Protein AF-A0A261XY23-F1 (afdb_monomer)

Solvent-accessible surface area (backbone atoms only — not comparable to full-atom values): 9437 Å² total; per-residue (Å²): 141,85,56,65,77,78,48,44,68,55,45,53,50,49,21,67,75,67,75,45,90,68,86,85,77,82,49,57,54,57,65,88,33,32,60,65,48,30,52,51,40,47,37,50,52,51,51,49,51,50,76,41,12,78,82,71,74,48,66,48,83,71,30,64,34,58,32,52,31,69,43,9,33,42,20,51,40,39,44,52,56,34,60,76,40,99,75,58,36,61,64,37,36,47,26,34,62,49,52,38,65,53,94,88,40,58,60,77,90,49,56,88,72,62,56,60,43,78,72,55,67,30,74,64,33,45,52,50,53,51,54,53,44,62,45,34,48,52,91,92,46,60,74,38,54,82,67,27,42,61,62,48,70,76,69,63,90,75,68,62,69,49,80,89

Structure (mmCIF, N/CA/C/O backbone):
data_AF-A0A261XY23-F1
#
_entry.id   AF-A0A261XY23-F1
#
loop_
_atom_site.group_PDB
_atom_site.id
_atom_site.type_symbol
_atom_site.label_atom_id
_atom_site.label_alt_id
_atom_site.label_comp_id
_atom_site.label_asym_id
_atom_site.label_entity_id
_atom_site.label_seq_id
_atom_site.pdbx_PDB_ins_code
_atom_site.Cartn_x
_atom_site.Cartn_y
_atom_site.Cartn_z
_atom_site.occupancy
_atom_site.B_iso_or_equiv
_atom_site.auth_seq_id
_atom_site.auth_comp_id
_atom_site.auth_asym_id
_atom_site.auth_atom_id
_atom_site.pdbx_PDB_model_num
ATOM 1 N N . MET A 1 1 ? -1.610 -8.155 -16.245 1.00 58.06 1 MET A N 1
ATOM 2 C CA . MET A 1 1 ? -2.808 -8.766 -15.639 1.00 58.06 1 MET A CA 1
ATOM 3 C C . MET A 1 1 ? -2.765 -8.467 -14.158 1.00 58.06 1 MET A C 1
ATOM 5 O O . MET A 1 1 ? -1.746 -8.746 -13.543 1.00 58.06 1 MET A O 1
ATOM 9 N N . GLY A 1 2 ? -3.828 -7.865 -13.646 1.00 75.12 2 GLY A N 1
ATOM 10 C CA . GLY A 1 2 ? -4.107 -7.621 -12.236 1.00 75.12 2 GLY A CA 1
ATOM 11 C C . GLY A 1 2 ? -5.567 -7.186 -12.182 1.00 75.12 2 GLY A C 1
ATOM 12 O O . GLY A 1 2 ? -5.955 -6.338 -12.977 1.00 75.12 2 GLY A O 1
ATOM 13 N N . ASP A 1 3 ? -6.381 -7.851 -11.377 1.00 84.38 3 ASP A N 1
ATOM 14 C CA . ASP A 1 3 ? -7.797 -7.536 -11.171 1.00 84.38 3 ASP A CA 1
ATOM 15 C C . ASP A 1 3 ? -8.233 -8.166 -9.842 1.00 84.38 3 ASP A C 1
ATOM 17 O O . ASP A 1 3 ? -7.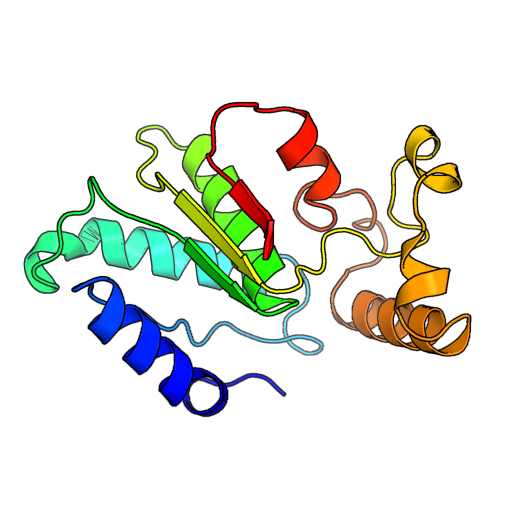527 -9.032 -9.314 1.00 84.38 3 ASP A O 1
ATOM 21 N N . LEU A 1 4 ? -9.380 -7.748 -9.318 1.00 87.56 4 LEU A N 1
ATOM 22 C CA . LEU A 1 4 ? -9.944 -8.206 -8.052 1.00 87.56 4 LEU A CA 1
ATOM 23 C C . LEU A 1 4 ? -10.104 -9.732 -8.004 1.00 87.56 4 LEU A C 1
ATOM 25 O O . LEU A 1 4 ? -9.791 -10.342 -6.984 1.00 87.56 4 LEU A O 1
ATOM 29 N N . ASP A 1 5 ? -10.483 -10.347 -9.124 1.00 86.00 5 ASP A N 1
ATOM 30 C CA . ASP A 1 5 ? -10.699 -11.795 -9.221 1.00 86.00 5 ASP A CA 1
ATOM 31 C C . ASP A 1 5 ? -9.394 -12.603 -9.102 1.00 86.00 5 ASP A C 1
ATOM 33 O O . ASP A 1 5 ? -9.392 -13.759 -8.682 1.00 86.00 5 ASP A O 1
ATOM 37 N N . VAL A 1 6 ? -8.252 -12.014 -9.476 1.00 83.62 6 VAL A N 1
ATOM 38 C CA . VAL A 1 6 ? -6.968 -12.735 -9.540 1.00 83.62 6 VAL A CA 1
ATOM 39 C C . VAL A 1 6 ? -6.434 -13.052 -8.143 1.00 83.62 6 VAL A C 1
ATOM 41 O O . VAL A 1 6 ? -5.838 -14.110 -7.940 1.00 83.62 6 VAL A O 1
ATOM 44 N N . GLU A 1 7 ? -6.654 -12.155 -7.181 1.00 83.62 7 GLU A N 1
ATOM 45 C CA . GLU A 1 7 ? -6.177 -12.307 -5.800 1.00 83.62 7 GLU A CA 1
ATOM 46 C C . GLU A 1 7 ? -7.297 -12.638 -4.801 1.00 83.62 7 GLU A C 1
ATOM 48 O O . GLU A 1 7 ? -7.035 -12.753 -3.603 1.00 83.62 7 GLU A O 1
ATOM 53 N N . GLU A 1 8 ? -8.532 -12.854 -5.266 1.00 90.00 8 GLU A N 1
ATOM 54 C CA . GLU A 1 8 ? -9.694 -13.139 -4.412 1.00 90.00 8 GLU A CA 1
ATOM 55 C C . GLU A 1 8 ? -9.438 -14.330 -3.471 1.00 90.00 8 GLU A C 1
ATOM 57 O O . GLU A 1 8 ? -9.647 -14.245 -2.257 1.00 90.00 8 GLU A O 1
ATOM 62 N N . ALA A 1 9 ? -8.909 -15.432 -4.011 1.00 91.69 9 ALA A N 1
ATOM 63 C CA . ALA A 1 9 ? -8.607 -16.625 -3.225 1.00 91.69 9 ALA A CA 1
ATOM 64 C C . ALA A 1 9 ? -7.588 -16.347 -2.106 1.00 91.69 9 ALA A C 1
ATOM 66 O O . ALA A 1 9 ? -7.731 -16.871 -1.000 1.00 91.69 9 ALA A O 1
ATOM 67 N N . GLU A 1 10 ? -6.580 -15.515 -2.370 1.00 89.50 10 GLU A N 1
ATOM 68 C CA . GLU A 1 10 ? -5.574 -15.153 -1.371 1.00 89.50 10 GLU A CA 1
ATOM 69 C C . GLU A 1 10 ? -6.149 -14.191 -0.326 1.00 89.50 10 GLU A C 1
ATOM 71 O O . GLU A 1 10 ? -5.931 -14.383 0.871 1.00 89.50 10 GLU A O 1
ATOM 76 N N . CYS A 1 11 ? -6.988 -13.236 -0.741 1.00 92.50 11 CYS A N 1
ATOM 77 C CA . CYS A 1 11 ? -7.720 -12.359 0.173 1.00 92.50 11 CYS A CA 1
ATOM 78 C C . CYS A 1 11 ? -8.564 -13.168 1.169 1.00 92.50 11 CYS A C 1
ATOM 80 O O . CYS A 1 11 ? -8.522 -12.906 2.372 1.00 92.50 11 CYS A O 1
ATOM 82 N N . HIS A 1 12 ? -9.273 -14.199 0.699 1.00 94.50 12 HIS A N 1
ATOM 83 C CA . HIS A 1 12 ? -10.029 -15.099 1.573 1.00 94.50 12 HIS A CA 1
ATOM 84 C C . HIS A 1 12 ? -9.137 -15.896 2.527 1.00 94.50 12 HIS A C 1
ATOM 86 O O . HIS A 1 12 ? -9.490 -16.058 3.699 1.00 94.50 12 HIS A O 1
ATOM 92 N N . ARG A 1 13 ? -7.980 -16.385 2.059 1.00 93.56 13 ARG A N 1
ATOM 93 C CA . ARG A 1 13 ? -7.022 -17.094 2.922 1.00 93.56 13 ARG A CA 1
ATOM 94 C C . ARG A 1 13 ? -6.507 -16.192 4.033 1.00 93.56 13 ARG A C 1
ATOM 96 O O . ARG A 1 13 ? -6.538 -16.606 5.190 1.00 93.56 13 ARG A O 1
ATOM 103 N N . ILE A 1 14 ? -6.089 -14.973 3.701 1.00 89.94 14 ILE A N 1
ATOM 104 C CA . ILE A 1 14 ? -5.601 -13.986 4.669 1.00 89.94 14 ILE A CA 1
ATOM 105 C C . ILE A 1 14 ? -6.710 -13.628 5.662 1.00 89.94 14 ILE A C 1
ATOM 107 O O . ILE A 1 14 ? -6.494 -13.717 6.870 1.00 89.94 14 ILE A O 1
ATOM 111 N N . ALA A 1 15 ? -7.914 -13.308 5.178 1.00 94.06 15 ALA A N 1
ATOM 112 C CA . ALA A 1 15 ? -9.058 -12.982 6.029 1.00 94.06 15 ALA A CA 1
ATOM 113 C C . ALA A 1 15 ? -9.360 -14.108 7.032 1.00 94.06 15 ALA A C 1
ATOM 115 O O . ALA A 1 15 ? -9.520 -13.861 8.230 1.00 94.06 15 ALA A O 1
ATOM 116 N N . SER A 1 16 ? -9.373 -15.358 6.555 1.00 95.44 16 SER A N 1
ATOM 117 C CA . SER A 1 16 ? -9.632 -16.530 7.391 1.00 95.44 16 SER A CA 1
ATOM 118 C C . SER A 1 16 ? -8.505 -16.816 8.383 1.00 95.44 16 SER A C 1
ATOM 120 O O . SER A 1 16 ? -8.795 -17.190 9.516 1.00 95.44 16 SER A O 1
ATOM 122 N N . ALA A 1 17 ? -7.241 -16.696 7.973 1.00 92.19 17 ALA A N 1
ATOM 123 C CA . ALA A 1 17 ? -6.090 -17.033 8.810 1.00 92.19 17 ALA A CA 1
ATOM 124 C C . ALA A 1 17 ? -5.808 -15.965 9.876 1.00 92.19 17 ALA A C 1
ATOM 126 O O . ALA A 1 17 ? -5.393 -16.291 10.986 1.00 92.19 17 ALA A O 1
ATOM 127 N N . CYS A 1 18 ? -6.040 -14.693 9.546 1.00 88.50 18 CYS A N 1
ATOM 128 C CA . CYS A 1 18 ? -5.792 -13.563 10.437 1.00 88.50 18 CYS A CA 1
ATOM 129 C C . CYS A 1 18 ? -7.031 -13.134 11.234 1.00 88.50 18 CYS A C 1
ATOM 131 O O . CYS A 1 18 ? -6.911 -12.255 12.084 1.00 88.50 18 CYS A O 1
ATOM 133 N N . HIS A 1 19 ? -8.204 -13.722 10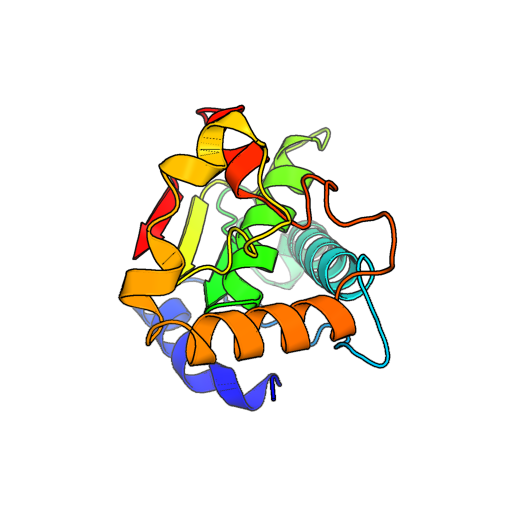.965 1.00 92.12 19 HIS A N 1
ATOM 134 C CA . HIS A 1 19 ? -9.492 -13.272 11.504 1.00 92.12 19 HIS A CA 1
ATOM 135 C C . HIS A 1 19 ? -9.712 -11.766 11.285 1.00 92.12 19 HIS A C 1
ATOM 137 O O . HIS A 1 19 ? -10.074 -11.028 12.202 1.00 92.12 19 HIS A O 1
ATOM 143 N N . ALA A 1 20 ? -9.456 -11.317 10.056 1.00 93.06 20 ALA A N 1
ATOM 144 C CA . ALA A 1 20 ? -9.452 -9.911 9.673 1.00 93.06 20 ALA A CA 1
ATOM 145 C C . ALA A 1 20 ? -10.367 -9.651 8.472 1.00 93.06 20 ALA A C 1
ATOM 147 O O . ALA A 1 20 ? -10.648 -10.546 7.675 1.00 93.06 20 ALA A O 1
ATOM 148 N N . VAL A 1 21 ? -10.796 -8.399 8.324 1.00 95.50 21 VAL A N 1
ATOM 149 C CA . VAL A 1 21 ? -11.414 -7.914 7.086 1.00 95.50 21 VAL A CA 1
ATOM 150 C C . VAL A 1 21 ? -10.303 -7.572 6.097 1.00 95.50 21 VAL A C 1
ATOM 152 O O . VAL A 1 21 ? -9.349 -6.883 6.454 1.00 95.50 21 VAL A O 1
ATOM 155 N N . VAL A 1 22 ? -10.437 -8.039 4.855 1.00 95.06 22 VAL A N 1
ATOM 156 C CA . VAL A 1 22 ? -9.515 -7.721 3.758 1.00 95.06 22 VAL A CA 1
ATOM 157 C C . VAL A 1 22 ? -10.246 -6.859 2.736 1.00 95.06 22 VAL A C 1
ATOM 159 O O . VAL A 1 22 ? -11.239 -7.290 2.155 1.00 95.06 22 VAL A O 1
ATOM 162 N N . ALA A 1 23 ? -9.746 -5.643 2.518 1.00 94.69 23 ALA A N 1
ATOM 163 C CA . ALA A 1 23 ? -10.208 -4.755 1.457 1.00 94.69 23 ALA A CA 1
ATOM 164 C C . ALA A 1 23 ? -9.273 -4.888 0.244 1.00 94.69 23 ALA A C 1
ATOM 166 O O . ALA A 1 23 ? -8.164 -4.355 0.255 1.00 94.69 23 ALA A O 1
ATOM 167 N N . SER A 1 24 ? -9.713 -5.617 -0.786 1.00 94.88 24 SER A N 1
ATOM 168 C CA . SER A 1 24 ? -8.992 -5.704 -2.063 1.00 94.88 24 SER A CA 1
ATOM 169 C C . SER A 1 24 ? -9.282 -4.462 -2.908 1.00 94.88 24 SER A C 1
ATOM 171 O O . SER A 1 24 ? -10.442 -4.093 -3.099 1.00 94.88 24 SER A O 1
ATOM 173 N N . LEU A 1 25 ? -8.235 -3.779 -3.373 1.00 94.31 25 LEU A N 1
ATOM 174 C CA . LEU A 1 25 ? -8.351 -2.476 -4.029 1.00 94.31 25 LEU A CA 1
ATOM 175 C C . LEU A 1 25 ? -8.222 -2.618 -5.548 1.00 94.31 25 LEU A C 1
ATOM 177 O O . LEU A 1 25 ? -7.165 -2.979 -6.059 1.00 94.31 25 LEU A O 1
ATOM 181 N N . GLY A 1 26 ? -9.284 -2.268 -6.277 1.00 93.50 26 GLY A N 1
ATOM 182 C CA . GLY A 1 26 ? -9.305 -2.229 -7.744 1.00 93.50 26 GLY A CA 1
ATOM 183 C C . GLY A 1 26 ? -8.646 -0.962 -8.292 1.00 93.50 26 GLY A C 1
ATOM 184 O O . GLY A 1 26 ? -9.321 -0.110 -8.868 1.00 93.50 26 GLY A O 1
ATOM 185 N N . TYR A 1 27 ? -7.345 -0.793 -8.053 1.00 93.75 27 TYR A N 1
ATOM 186 C CA . TYR A 1 27 ? -6.609 0.405 -8.461 1.00 93.75 27 TYR A CA 1
ATOM 187 C C . TYR A 1 27 ? -6.355 0.450 -9.974 1.00 93.75 27 TYR A C 1
ATOM 189 O O . TYR A 1 27 ? -6.233 -0.574 -10.649 1.00 93.75 27 TYR A O 1
ATOM 197 N N . ARG A 1 28 ? -6.239 1.662 -10.527 1.00 95.50 28 ARG A N 1
ATOM 198 C CA . ARG A 1 28 ? -5.974 1.851 -11.958 1.00 95.50 28 ARG A CA 1
ATOM 199 C C . ARG A 1 28 ? -4.584 1.348 -12.342 1.00 95.50 28 ARG A C 1
ATOM 201 O O . ARG A 1 28 ? -3.626 1.537 -11.599 1.00 95.50 28 ARG A O 1
ATOM 208 N N . LEU A 1 29 ? -4.462 0.756 -13.530 1.00 92.06 29 LEU A N 1
ATOM 209 C CA . LEU A 1 29 ? -3.237 0.095 -13.988 1.00 92.06 29 LEU A CA 1
ATOM 210 C C . LEU A 1 29 ? -2.494 0.884 -15.070 1.00 92.06 29 LEU A C 1
ATOM 212 O O . LEU A 1 29 ? -3.077 1.646 -15.842 1.00 92.06 29 LEU A O 1
ATOM 216 N N . ALA A 1 30 ? -1.185 0.661 -15.137 1.00 88.44 30 ALA A N 1
ATOM 217 C CA . ALA A 1 30 ? -0.365 1.062 -16.271 1.00 88.44 30 ALA A CA 1
ATOM 218 C C . ALA A 1 30 ? -0.555 0.073 -17.445 1.00 88.44 30 ALA A C 1
ATOM 220 O O . ALA A 1 30 ? -0.816 -1.109 -17.199 1.00 88.44 30 ALA A O 1
ATOM 221 N N . PRO A 1 31 ? -0.325 0.500 -18.703 1.00 90.31 31 PRO A N 1
ATOM 222 C CA . PRO A 1 31 ? 0.261 1.779 -19.130 1.00 90.31 31 PRO A CA 1
ATOM 223 C C . PRO A 1 31 ? -0.693 2.984 -19.167 1.00 90.31 31 PRO A C 1
ATOM 225 O O . PRO A 1 31 ? -0.207 4.112 -19.273 1.00 90.31 31 PRO A O 1
ATOM 228 N N . GLU A 1 32 ? -2.006 2.776 -19.078 1.00 93.81 32 GLU A N 1
ATOM 229 C CA . GLU A 1 32 ? -3.033 3.823 -19.175 1.00 93.81 32 GLU A CA 1
ATOM 230 C C . GLU A 1 32 ? -2.918 4.832 -18.026 1.00 93.81 32 GLU A C 1
ATOM 232 O O . GLU A 1 32 ? -3.028 6.043 -18.228 1.00 93.81 32 GLU A O 1
ATOM 237 N N . HIS A 1 33 ? -2.620 4.333 -16.825 1.00 93.31 33 HIS A N 1
ATOM 238 C CA . HIS A 1 33 ? -2.447 5.122 -15.614 1.00 93.31 33 HIS A CA 1
ATOM 239 C C . HIS A 1 33 ? -1.074 4.852 -14.992 1.00 93.31 33 HIS A C 1
ATOM 241 O O . HIS A 1 33 ? -0.896 3.980 -14.145 1.00 93.31 33 HIS A O 1
ATOM 247 N N . LYS A 1 34 ? -0.069 5.609 -15.440 1.00 91.12 34 LYS A N 1
ATOM 248 C CA . LYS A 1 34 ? 1.307 5.513 -14.928 1.00 91.12 34 LYS A CA 1
ATOM 249 C C . LYS A 1 34 ? 1.428 6.050 -13.499 1.00 91.12 34 LYS A C 1
ATOM 251 O O . LYS A 1 34 ? 0.551 6.758 -13.003 1.00 91.12 34 LYS A O 1
ATOM 256 N N . PHE A 1 35 ? 2.553 5.752 -12.851 1.00 86.69 35 PHE A N 1
ATOM 257 C CA . PHE A 1 35 ? 2.925 6.343 -11.566 1.00 86.69 35 PHE A CA 1
ATOM 258 C C . PHE A 1 35 ? 2.747 7.879 -11.586 1.00 86.69 35 PHE A C 1
ATOM 260 O O . PHE A 1 35 ? 3.133 8.511 -12.575 1.00 86.69 35 PHE A O 1
ATOM 267 N N . PRO A 1 36 ? 2.198 8.498 -10.520 1.00 92.19 36 PRO A N 1
ATOM 268 C CA . PRO A 1 36 ? 1.844 7.905 -9.223 1.00 92.19 36 PRO A CA 1
ATOM 269 C C . PRO A 1 36 ? 0.399 7.388 -9.109 1.00 92.19 36 PRO A C 1
ATOM 271 O O . PRO A 1 36 ? -0.010 7.016 -8.015 1.00 92.19 36 PRO A O 1
ATOM 274 N N . ILE A 1 37 ? -0.385 7.348 -10.195 1.00 94.81 37 ILE A N 1
ATOM 275 C CA . ILE A 1 37 ? -1.837 7.091 -10.122 1.00 94.81 37 ILE A CA 1
ATOM 276 C C . ILE A 1 37 ? -2.192 5.778 -9.393 1.00 94.81 37 ILE A C 1
ATOM 278 O O . ILE A 1 37 ? -2.981 5.857 -8.454 1.00 94.81 37 ILE A O 1
ATOM 282 N N . PRO A 1 38 ? -1.600 4.611 -9.724 1.00 93.06 38 PRO A N 1
ATOM 283 C CA . PRO A 1 38 ? -1.948 3.352 -9.056 1.00 93.06 38 PRO A CA 1
ATOM 284 C C . PRO A 1 38 ? -1.693 3.391 -7.541 1.00 93.06 38 PRO A C 1
ATOM 286 O O . PRO A 1 38 ? -2.492 2.907 -6.750 1.00 93.06 38 PRO A O 1
ATOM 289 N N . ILE A 1 39 ? -0.587 4.018 -7.128 1.00 93.31 39 ILE A N 1
ATOM 290 C CA . ILE A 1 39 ? -0.206 4.154 -5.717 1.00 93.31 39 ILE A CA 1
ATOM 291 C C . ILE A 1 39 ? -1.169 5.081 -4.981 1.00 93.31 39 ILE A C 1
ATOM 293 O O . ILE A 1 39 ? -1.594 4.769 -3.871 1.00 93.31 39 ILE A O 1
ATOM 297 N N . ASN A 1 40 ? -1.531 6.202 -5.605 1.00 95.62 40 ASN A N 1
ATOM 298 C CA . ASN A 1 40 ? -2.484 7.142 -5.029 1.00 95.62 40 ASN A CA 1
ATOM 299 C C . ASN A 1 40 ? -3.868 6.506 -4.864 1.00 95.62 40 ASN A C 1
ATOM 301 O O . ASN A 1 40 ? -4.523 6.768 -3.862 1.00 95.62 40 ASN A O 1
ATOM 305 N N . ASP A 1 41 ? -4.294 5.652 -5.798 1.00 97.44 41 ASP A N 1
ATOM 306 C CA . ASP A 1 41 ? -5.541 4.892 -5.671 1.00 97.44 41 ASP A CA 1
ATOM 307 C C . ASP A 1 41 ? -5.485 3.923 -4.483 1.00 97.44 41 ASP A C 1
ATOM 309 O O . ASP A 1 41 ? -6.420 3.880 -3.685 1.00 97.44 41 ASP A O 1
ATOM 313 N N . CYS A 1 42 ? -4.373 3.198 -4.309 1.00 96.69 42 CYS A N 1
ATOM 314 C CA . CYS A 1 42 ? -4.184 2.327 -3.148 1.00 96.69 42 CYS A CA 1
ATOM 315 C C . CYS A 1 42 ? -4.199 3.110 -1.829 1.00 96.69 42 CYS A C 1
ATOM 317 O O . CYS A 1 42 ? -4.842 2.690 -0.868 1.00 96.69 42 CYS A O 1
ATOM 319 N N . TYR A 1 43 ? -3.517 4.258 -1.776 1.00 96.69 43 TYR A N 1
ATOM 320 C CA . TYR A 1 43 ? -3.493 5.102 -0.582 1.00 96.69 43 TYR A CA 1
ATOM 321 C C . TYR A 1 43 ? -4.875 5.695 -0.280 1.00 96.69 43 TYR A C 1
ATOM 323 O O . TYR A 1 43 ? -5.307 5.685 0.870 1.00 96.69 43 TYR A O 1
ATOM 331 N N . ALA A 1 44 ? -5.608 6.139 -1.304 1.00 97.31 44 ALA A N 1
ATOM 332 C CA . ALA A 1 44 ? -6.977 6.622 -1.154 1.00 97.31 44 ALA A CA 1
ATOM 333 C C . ALA A 1 44 ? -7.919 5.519 -0.648 1.00 97.31 44 ALA A C 1
ATOM 335 O O . ALA A 1 44 ? -8.716 5.770 0.251 1.00 97.31 44 ALA A O 1
ATOM 336 N N . GLY A 1 45 ? -7.800 4.292 -1.166 1.00 97.19 45 GLY A N 1
ATOM 337 C CA . GLY A 1 45 ? -8.571 3.144 -0.683 1.00 97.19 45 GLY A CA 1
ATOM 338 C C . GLY A 1 45 ? -8.249 2.780 0.769 1.00 97.19 45 GLY A C 1
ATOM 339 O O . GLY A 1 45 ? -9.157 2.504 1.552 1.00 97.19 45 GLY A O 1
ATOM 340 N N . PHE A 1 46 ? -6.971 2.847 1.154 1.00 97.06 46 PHE A N 1
ATOM 341 C CA . PHE A 1 46 ? -6.548 2.670 2.542 1.00 97.06 46 PHE A CA 1
ATOM 342 C C . PHE A 1 46 ? -7.166 3.734 3.460 1.00 97.06 46 PHE A C 1
ATOM 344 O O . PHE A 1 46 ? -7.808 3.381 4.445 1.00 97.06 46 PHE A O 1
ATOM 351 N N . GLN A 1 47 ? -7.035 5.021 3.120 1.00 97.00 47 GLN A N 1
ATOM 352 C CA . GLN A 1 47 ? -7.610 6.119 3.907 1.00 97.00 47 GLN A CA 1
ATOM 353 C C . GLN A 1 47 ? -9.133 5.998 4.014 1.00 97.00 47 GLN A C 1
ATOM 355 O O . GLN A 1 47 ? -9.678 6.095 5.110 1.00 97.00 47 GLN A O 1
ATOM 360 N N . TRP A 1 48 ? -9.812 5.668 2.911 1.00 97.25 48 TRP A N 1
ATOM 361 C CA . TRP A 1 48 ? -11.254 5.440 2.914 1.00 97.25 48 TRP A CA 1
ATOM 362 C C . TRP A 1 48 ? -11.656 4.340 3.907 1.00 97.25 48 TRP A C 1
ATOM 364 O O . TRP A 1 48 ? -12.572 4.541 4.703 1.00 97.25 48 TRP A O 1
ATOM 374 N N . ALA A 1 49 ? -10.945 3.207 3.930 1.00 96.81 49 ALA A N 1
ATOM 375 C CA . ALA A 1 49 ? -11.232 2.122 4.869 1.00 96.81 49 ALA A CA 1
ATOM 376 C C . ALA A 1 49 ? -11.026 2.543 6.337 1.00 96.81 49 ALA A C 1
ATOM 378 O O . ALA A 1 49 ? -11.806 2.153 7.205 1.00 96.81 49 ALA A O 1
ATOM 379 N N . ILE A 1 50 ? -10.007 3.363 6.619 1.00 96.25 50 ILE A N 1
ATOM 380 C CA . ILE A 1 50 ? -9.766 3.927 7.955 1.00 96.25 50 ILE A CA 1
ATOM 381 C C . ILE A 1 50 ? -10.899 4.873 8.371 1.00 96.25 50 ILE A C 1
ATOM 383 O O . ILE A 1 50 ? -11.403 4.764 9.490 1.00 96.25 50 ILE A O 1
ATOM 387 N N . GLU A 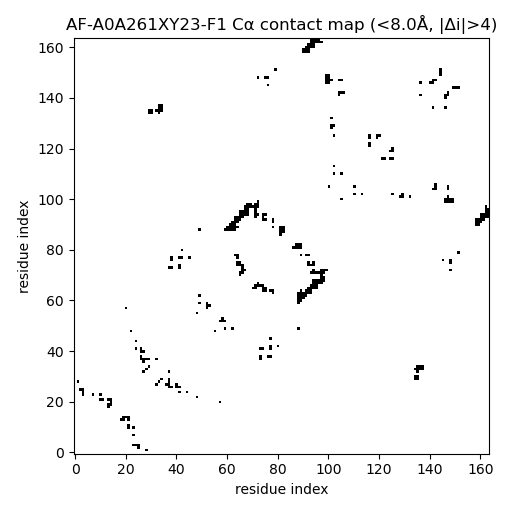1 51 ? -11.309 5.780 7.485 1.00 96.38 51 GLU A N 1
ATOM 388 C CA . GLU A 1 51 ? -12.374 6.762 7.733 1.00 96.38 51 GLU A CA 1
ATOM 389 C C . GLU A 1 51 ? -13.740 6.094 7.952 1.00 96.38 51 GLU A C 1
ATOM 391 O O . GLU A 1 51 ? -14.529 6.552 8.778 1.00 96.38 51 GLU A O 1
ATOM 396 N N . HIS A 1 52 ? -13.993 4.969 7.277 1.00 97.00 52 HIS A N 1
ATOM 397 C CA . HIS A 1 52 ? -15.254 4.222 7.339 1.00 97.00 52 HIS A CA 1
ATOM 398 C C . HIS A 1 52 ? -15.161 2.992 8.257 1.00 97.00 52 HIS A C 1
ATOM 400 O O . HIS A 1 52 ? -15.970 2.068 8.166 1.00 97.00 52 HIS A O 1
ATOM 406 N N . ALA A 1 53 ? -14.196 2.967 9.184 1.00 96.56 53 ALA A N 1
ATOM 407 C CA . ALA A 1 53 ? -13.933 1.805 10.030 1.00 96.56 53 ALA A CA 1
ATOM 408 C C . ALA A 1 53 ? -15.163 1.335 10.830 1.00 96.56 53 ALA A C 1
ATOM 410 O O . ALA A 1 53 ? -15.394 0.134 10.971 1.00 96.56 53 ALA A O 1
ATOM 411 N N . SER A 1 54 ? -15.990 2.275 11.302 1.00 96.50 54 SER A N 1
ATOM 412 C CA . SER A 1 54 ? -17.237 1.949 12.004 1.00 96.50 54 SER A CA 1
ATOM 413 C C . SER A 1 54 ? -18.268 1.276 11.097 1.00 96.50 54 SER A C 1
ATOM 415 O O . SER A 1 54 ? -18.993 0.404 11.564 1.00 96.50 54 SER A O 1
ATOM 417 N N . GLU A 1 55 ? -18.357 1.669 9.826 1.00 96.81 55 GLU A N 1
ATOM 418 C CA . GLU A 1 55 ? -19.298 1.081 8.861 1.00 96.81 55 GLU A CA 1
ATOM 419 C C . GLU A 1 55 ? -18.861 -0.329 8.459 1.00 96.81 55 GLU A C 1
ATOM 421 O O . GLU A 1 55 ? -19.679 -1.235 8.311 1.00 96.81 55 GLU A O 1
ATOM 426 N N . LEU A 1 56 ? -17.546 -0.524 8.350 1.00 94.94 56 LEU A N 1
ATOM 427 C CA . LEU A 1 56 ? -16.922 -1.803 8.027 1.00 94.94 56 LEU A CA 1
ATOM 428 C C . LEU A 1 56 ? -16.805 -2.743 9.240 1.00 94.94 56 LEU A C 1
ATOM 430 O O . LEU A 1 56 ? -16.418 -3.897 9.073 1.00 94.94 56 LEU A O 1
ATOM 434 N N . ASN A 1 57 ? -17.146 -2.279 10.448 1.00 95.31 57 ASN A N 1
ATOM 435 C CA . ASN A 1 57 ? -16.942 -2.993 11.714 1.00 95.31 57 ASN A CA 1
ATOM 436 C C . ASN A 1 57 ? -15.481 -3.443 11.930 1.00 95.31 57 ASN A C 1
ATOM 438 O O . ASN A 1 57 ? -15.225 -4.558 12.391 1.00 95.31 57 ASN A O 1
ATOM 442 N N . ILE A 1 58 ? -14.518 -2.577 11.600 1.00 95.00 58 ILE A N 1
ATOM 443 C CA . ILE A 1 58 ? -13.079 -2.831 11.762 1.00 95.00 58 ILE A CA 1
ATOM 444 C C . ILE A 1 58 ? -12.451 -1.910 12.811 1.00 95.00 58 ILE A C 1
ATOM 446 O O . ILE A 1 58 ? -12.910 -0.800 13.065 1.00 95.00 58 ILE A O 1
ATOM 450 N N . ASP A 1 59 ? -11.352 -2.370 13.405 1.00 94.38 59 ASP A N 1
ATOM 451 C CA . ASP A 1 59 ? -10.524 -1.582 14.317 1.00 94.38 59 ASP A CA 1
ATOM 452 C C . ASP A 1 59 ? -9.378 -0.925 13.533 1.00 94.38 59 ASP A C 1
ATOM 454 O O . ASP A 1 59 ? -8.360 -1.560 13.244 1.00 94.38 59 ASP A O 1
ATOM 458 N N . SER A 1 60 ? -9.530 0.359 13.196 1.00 94.12 60 SER A N 1
ATOM 459 C CA . SER A 1 60 ? -8.531 1.118 12.429 1.00 94.12 60 SER A CA 1
ATOM 460 C C . SER A 1 60 ? -7.196 1.310 13.156 1.00 94.12 60 SER A C 1
ATOM 462 O O . SER A 1 60 ? -6.206 1.683 12.529 1.00 94.12 60 SER A O 1
ATOM 464 N N . SER A 1 61 ? -7.114 1.026 14.463 1.00 92.31 61 SER A N 1
ATOM 465 C CA . SER A 1 61 ? -5.838 1.037 15.191 1.00 92.31 61 SER A CA 1
ATOM 466 C C . SER A 1 61 ? -4.955 -0.184 14.896 1.00 92.31 61 SER A C 1
ATOM 468 O O . SER A 1 61 ? -3.768 -0.171 15.229 1.00 92.31 61 SER A O 1
ATOM 470 N N . LYS A 1 62 ? -5.516 -1.212 14.244 1.00 91.62 62 LYS A N 1
ATOM 471 C CA . LYS A 1 62 ? -4.858 -2.478 13.880 1.00 91.62 62 LYS A CA 1
ATOM 472 C C . LYS A 1 62 ? -4.687 -2.655 12.368 1.00 91.62 62 LYS A C 1
ATOM 474 O O . LYS A 1 62 ? -4.605 -3.783 11.886 1.00 91.62 62 LYS A O 1
ATOM 479 N N . ALA A 1 63 ? -4.662 -1.562 11.611 1.00 94.44 63 ALA A N 1
ATOM 480 C CA . ALA A 1 63 ? -4.552 -1.630 10.161 1.00 94.44 63 ALA A CA 1
ATOM 481 C C . ALA A 1 63 ? -3.189 -2.185 9.706 1.00 94.44 63 ALA A C 1
ATOM 483 O O . ALA A 1 63 ? -2.153 -1.957 10.338 1.00 94.44 63 ALA A O 1
ATOM 484 N N . ALA A 1 64 ? -3.197 -2.898 8.583 1.00 92.69 64 ALA A N 1
ATOM 485 C CA . ALA A 1 64 ? -2.014 -3.444 7.929 1.00 92.69 64 ALA A CA 1
ATOM 486 C C . ALA A 1 64 ? -2.181 -3.370 6.408 1.00 92.69 64 ALA A C 1
ATOM 488 O O . ALA A 1 64 ? -3.307 -3.386 5.907 1.00 92.69 64 ALA A O 1
ATOM 489 N N . THR A 1 65 ? -1.071 -3.316 5.674 1.00 94.31 65 THR A N 1
ATOM 490 C CA . THR A 1 65 ? -1.070 -3.396 4.207 1.00 94.31 65 THR A CA 1
ATOM 491 C C . THR A 1 65 ? -0.410 -4.690 3.743 1.00 94.31 65 THR A C 1
ATOM 493 O O . THR A 1 65 ? 0.513 -5.214 4.372 1.00 94.31 65 THR A O 1
ATOM 496 N N . THR A 1 66 ? -0.887 -5.244 2.631 1.00 92.56 66 THR A N 1
ATOM 497 C CA . THR A 1 66 ? -0.301 -6.450 2.044 1.00 92.56 66 THR A CA 1
ATOM 498 C C . THR A 1 66 ? -0.492 -6.493 0.536 1.00 92.56 66 THR A C 1
ATOM 500 O O . THR A 1 66 ? -1.324 -5.768 -0.005 1.00 92.56 66 THR A O 1
ATOM 503 N N . GLY A 1 67 ? 0.311 -7.310 -0.139 1.00 90.44 67 GLY A N 1
ATOM 504 C CA . GLY A 1 67 ? 0.185 -7.584 -1.562 1.00 90.44 67 GLY A CA 1
ATOM 505 C C . GLY A 1 67 ? 1.325 -8.451 -2.080 1.00 90.44 67 GLY A C 1
ATOM 506 O O . GLY A 1 67 ? 2.280 -8.763 -1.356 1.00 90.44 67 GLY A O 1
ATOM 507 N N . MET A 1 68 ? 1.239 -8.804 -3.362 1.00 87.06 68 MET A N 1
ATOM 508 C CA . MET A 1 68 ? 2.239 -9.601 -4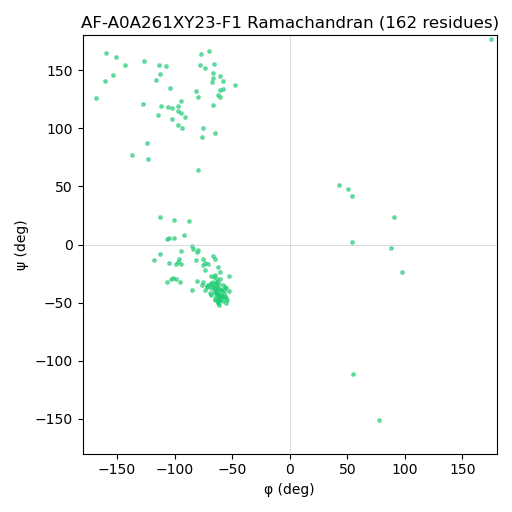.067 1.00 87.06 68 MET A CA 1
ATOM 509 C C . MET A 1 68 ? 2.889 -8.805 -5.204 1.00 87.06 68 MET A C 1
ATOM 511 O O . MET A 1 68 ? 2.230 -8.039 -5.904 1.00 87.06 68 MET A O 1
ATOM 515 N N . SER A 1 69 ? 4.199 -8.968 -5.412 1.00 86.75 69 SER A N 1
ATOM 516 C CA . SER A 1 69 ? 4.930 -8.365 -6.539 1.00 86.75 69 SER A CA 1
ATOM 517 C C . SER A 1 69 ? 4.762 -6.832 -6.632 1.00 86.75 69 SER A C 1
ATOM 519 O O . SER A 1 69 ? 5.255 -6.107 -5.764 1.00 86.75 69 SER A O 1
ATOM 521 N N . ALA A 1 70 ? 4.074 -6.310 -7.656 1.00 85.38 70 ALA A N 1
ATOM 522 C CA . ALA A 1 70 ? 3.756 -4.884 -7.779 1.00 85.38 70 ALA A CA 1
ATOM 523 C C . ALA A 1 70 ? 2.750 -4.403 -6.713 1.00 85.38 70 ALA A C 1
ATOM 525 O O . ALA A 1 70 ? 2.869 -3.278 -6.229 1.00 85.38 70 ALA A O 1
ATOM 526 N N . GLY A 1 71 ? 1.814 -5.259 -6.291 1.00 89.56 71 GLY A N 1
ATOM 527 C CA . GLY A 1 71 ? 0.920 -4.988 -5.162 1.00 89.56 71 GLY A CA 1
ATOM 528 C C . GLY A 1 71 ? 1.679 -4.920 -3.835 1.00 89.56 71 GLY A C 1
ATOM 529 O O . GLY A 1 71 ? 1.362 -4.099 -2.981 1.00 89.56 71 GLY A O 1
ATOM 530 N N . ALA A 1 72 ? 2.758 -5.694 -3.687 1.00 88.50 72 ALA A N 1
ATOM 531 C CA . ALA A 1 72 ? 3.634 -5.605 -2.520 1.00 88.50 72 ALA A CA 1
ATOM 532 C C . ALA A 1 72 ? 4.421 -4.281 -2.486 1.00 88.50 72 ALA A C 1
ATOM 534 O O . ALA A 1 72 ? 4.580 -3.690 -1.419 1.00 88.50 72 ALA A O 1
ATOM 535 N N . LEU A 1 73 ? 4.870 -3.775 -3.648 1.00 88.44 73 LEU A N 1
ATOM 536 C CA . LEU A 1 73 ? 5.414 -2.413 -3.752 1.00 88.44 73 LEU A CA 1
ATOM 537 C C . LEU A 1 73 ? 4.370 -1.394 -3.291 1.00 88.44 73 LEU A C 1
ATOM 539 O O . LEU A 1 73 ? 4.689 -0.541 -2.466 1.00 88.44 73 LEU A O 1
ATOM 543 N N . ALA A 1 74 ? 3.130 -1.499 -3.780 1.00 91.50 74 ALA A N 1
ATOM 544 C CA . ALA A 1 74 ? 2.058 -0.591 -3.383 1.00 91.50 74 ALA A CA 1
ATOM 545 C C . ALA A 1 74 ? 1.787 -0.651 -1.872 1.00 91.50 74 ALA A C 1
ATOM 547 O O . ALA A 1 74 ? 1.713 0.393 -1.233 1.00 91.50 74 ALA A O 1
ATOM 548 N N . ALA A 1 75 ? 1.734 -1.848 -1.283 1.00 92.06 75 ALA A N 1
ATOM 549 C CA . ALA A 1 75 ? 1.541 -2.041 0.151 1.00 92.06 75 ALA A CA 1
ATOM 550 C C . ALA A 1 75 ? 2.638 -1.371 0.994 1.00 92.06 75 ALA A C 1
ATOM 552 O O . ALA A 1 75 ? 2.324 -0.697 1.979 1.00 92.06 75 ALA A O 1
ATOM 553 N N . ILE A 1 76 ? 3.909 -1.517 0.594 1.00 89.94 76 ILE A N 1
ATOM 554 C CA . ILE A 1 76 ? 5.041 -0.854 1.255 1.00 89.94 76 ILE A CA 1
ATOM 555 C C . ILE A 1 76 ? 4.899 0.665 1.137 1.00 89.94 76 ILE A C 1
ATOM 557 O O . ILE A 1 76 ? 4.967 1.369 2.139 1.00 89.94 76 ILE A O 1
ATOM 561 N N . VAL A 1 77 ? 4.664 1.175 -0.072 1.00 90.56 77 VAL A N 1
ATOM 562 C CA . VAL A 1 77 ? 4.591 2.619 -0.327 1.00 90.56 77 VAL A CA 1
ATOM 563 C C . VAL A 1 77 ? 3.417 3.272 0.406 1.00 90.56 77 VAL A C 1
ATOM 565 O O . VAL A 1 77 ? 3.598 4.338 0.985 1.00 90.56 77 VAL A O 1
ATOM 568 N N . VAL A 1 78 ? 2.248 2.628 0.449 1.00 93.00 78 VAL A N 1
ATOM 569 C CA . VAL A 1 78 ? 1.084 3.096 1.221 1.00 93.00 78 VAL A CA 1
ATOM 570 C C . VAL A 1 78 ? 1.421 3.194 2.706 1.00 93.00 78 VAL A C 1
ATOM 572 O O . VAL A 1 78 ? 1.105 4.204 3.326 1.00 93.00 78 VAL A O 1
ATOM 575 N N . ALA A 1 79 ? 2.102 2.197 3.278 1.00 91.06 79 ALA A N 1
ATOM 576 C CA . ALA A 1 79 ? 2.518 2.253 4.679 1.00 91.06 79 ALA A CA 1
ATOM 577 C C . ALA A 1 79 ? 3.533 3.379 4.942 1.00 91.06 79 ALA A C 1
ATOM 579 O O . ALA A 1 79 ? 3.483 4.026 5.987 1.00 91.06 79 ALA A O 1
ATOM 580 N N . CYS A 1 80 ? 4.429 3.652 3.989 1.00 88.38 80 CYS A N 1
ATOM 581 C CA . CYS A 1 80 ? 5.335 4.796 4.069 1.00 88.38 80 CYS A CA 1
ATOM 582 C C . CYS A 1 80 ? 4.574 6.129 4.028 1.00 88.38 80 CYS A C 1
ATOM 584 O O . CYS A 1 80 ? 4.792 6.966 4.897 1.00 88.38 80 CYS A O 1
ATOM 586 N N . MET A 1 81 ? 3.645 6.299 3.082 1.00 90.88 81 MET A N 1
ATOM 587 C CA . MET A 1 81 ? 2.798 7.497 2.988 1.00 90.88 81 MET A CA 1
ATOM 588 C C . MET A 1 81 ? 1.956 7.708 4.253 1.00 90.88 81 MET A C 1
ATOM 590 O O . MET A 1 81 ? 1.814 8.833 4.719 1.00 90.88 81 MET A O 1
ATOM 594 N N . ASP A 1 82 ? 1.431 6.628 4.834 1.00 91.94 82 ASP A N 1
ATOM 595 C CA . ASP A 1 82 ? 0.671 6.677 6.083 1.00 91.94 82 ASP A CA 1
ATOM 596 C C . ASP A 1 82 ? 1.550 7.047 7.288 1.00 91.94 82 ASP A C 1
ATOM 598 O O . ASP A 1 82 ? 1.098 7.769 8.174 1.00 91.94 82 ASP A O 1
ATOM 602 N N . THR A 1 83 ? 2.821 6.630 7.302 1.00 87.50 83 THR A N 1
ATOM 603 C CA . THR A 1 83 ? 3.793 7.028 8.339 1.00 87.50 83 THR A CA 1
ATOM 604 C C . THR A 1 83 ? 4.062 8.533 8.324 1.00 87.50 83 THR A C 1
ATOM 606 O O . THR A 1 83 ? 4.271 9.122 9.383 1.00 87.50 83 THR A O 1
ATOM 609 N N . ASP A 1 84 ? 4.012 9.156 7.147 1.00 86.69 84 ASP A N 1
ATOM 610 C CA . ASP A 1 84 ? 4.166 10.605 6.985 1.00 86.69 84 ASP A CA 1
ATOM 611 C C . ASP A 1 84 ? 2.873 11.384 7.314 1.00 86.69 84 ASP A C 1
ATOM 613 O O . ASP A 1 84 ? 2.869 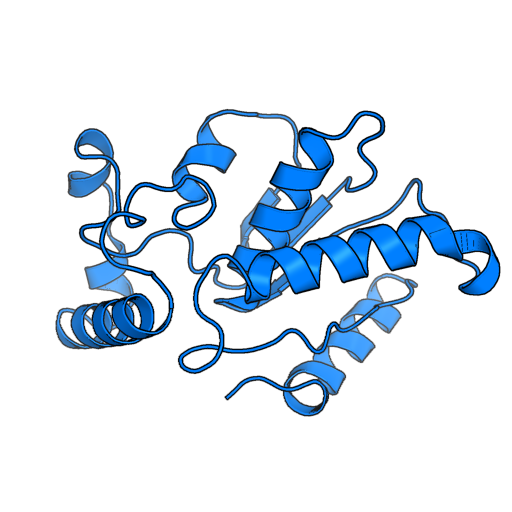12.619 7.310 1.00 86.69 84 ASP A O 1
ATOM 617 N N . SER A 1 85 ? 1.764 10.690 7.598 1.00 87.50 85 SER A N 1
ATOM 618 C CA . SER A 1 85 ? 0.494 11.315 7.976 1.00 87.50 85 SER A CA 1
ATOM 619 C C . SER A 1 85 ? 0.492 11.795 9.435 1.00 87.50 85 SER A C 1
ATOM 621 O O . SER A 1 85 ? 1.310 11.389 10.260 1.00 87.50 85 SER A O 1
ATOM 623 N N . ALA A 1 86 ? -0.463 12.665 9.781 1.00 88.31 86 ALA A N 1
ATOM 624 C CA . ALA A 1 86 ? -0.602 13.171 11.149 1.00 88.31 86 ALA A CA 1
ATOM 625 C C . ALA A 1 86 ? -0.987 12.077 12.165 1.00 88.31 86 ALA A C 1
ATOM 627 O O . ALA A 1 86 ? -0.648 12.192 13.342 1.00 88.31 86 ALA A O 1
ATOM 628 N N . GLU A 1 87 ? -1.678 11.022 11.720 1.00 89.19 87 GLU A N 1
ATOM 629 C CA . GLU A 1 87 ? -2.129 9.916 12.569 1.00 89.19 87 GLU A CA 1
ATOM 630 C C . GLU A 1 87 ? -1.906 8.549 11.894 1.00 89.19 87 GLU A C 1
ATOM 632 O O . GLU A 1 87 ? -2.870 7.929 11.441 1.00 89.19 87 GLU A O 1
ATOM 637 N N . PRO A 1 88 ? -0.663 8.030 11.866 1.00 91.31 88 PRO A N 1
ATOM 638 C CA . PRO A 1 88 ? -0.348 6.775 11.185 1.00 91.31 88 PRO A CA 1
ATOM 639 C C . PRO A 1 88 ? -1.122 5.570 11.739 1.00 91.31 88 PRO A C 1
ATOM 641 O O . PRO A 1 88 ? -1.074 5.255 12.942 1.00 91.31 88 PRO A O 1
ATOM 644 N N . ARG A 1 89 ? -1.804 4.842 10.852 1.00 92.56 89 ARG A N 1
ATOM 645 C CA . ARG A 1 89 ? -2.669 3.699 11.186 1.00 92.56 89 ARG A CA 1
ATOM 646 C C . ARG A 1 89 ? -2.075 2.346 10.827 1.00 92.56 89 ARG A C 1
ATOM 648 O O . ARG A 1 89 ? -2.312 1.393 11.566 1.00 92.56 89 ARG A O 1
ATOM 655 N N . SER A 1 90 ? -1.275 2.254 9.772 1.00 89.94 90 SER A N 1
ATOM 656 C CA . SER A 1 90 ? -0.608 1.025 9.356 1.00 89.94 90 SER A CA 1
ATOM 657 C C . SER A 1 90 ? 0.432 0.605 10.394 1.00 89.94 90 SER A C 1
ATOM 659 O O . SER A 1 90 ? 1.363 1.346 10.712 1.00 89.94 90 SER A O 1
ATOM 661 N N . LYS A 1 91 ? 0.262 -0.590 10.965 1.00 87.62 91 LYS A N 1
ATOM 662 C CA . LYS A 1 91 ? 1.172 -1.167 11.971 1.00 87.62 91 LYS A CA 1
ATOM 663 C C . LYS A 1 91 ? 2.053 -2.273 11.411 1.00 87.62 91 LYS A C 1
ATOM 665 O O . LYS A 1 91 ? 3.029 -2.659 12.053 1.00 87.62 91 LYS A O 1
ATOM 670 N N . PHE A 1 92 ? 1.703 -2.797 10.242 1.00 86.75 92 PHE A N 1
ATOM 671 C CA . PHE A 1 92 ? 2.354 -3.962 9.670 1.00 86.75 92 PHE A CA 1
ATOM 672 C C . PHE A 1 92 ? 2.259 -3.964 8.146 1.00 86.75 92 PHE A C 1
ATOM 674 O O . PHE A 1 92 ? 1.245 -3.553 7.579 1.00 86.75 92 PHE A O 1
ATOM 681 N N . VAL A 1 93 ? 3.311 -4.477 7.505 1.00 89.19 93 VAL A N 1
ATOM 682 C CA . VAL A 1 93 ? 3.346 -4.724 6.063 1.00 89.19 93 VAL A CA 1
ATOM 683 C C . VAL A 1 93 ? 3.763 -6.168 5.812 1.00 89.19 93 VAL A C 1
ATOM 685 O O . VAL A 1 93 ? 4.867 -6.573 6.190 1.00 89.19 93 VAL A O 1
ATOM 688 N N . ALA A 1 94 ? 2.902 -6.924 5.130 1.00 86.56 94 ALA A N 1
ATOM 689 C CA . ALA A 1 94 ? 3.245 -8.225 4.558 1.00 86.56 94 ALA A CA 1
ATOM 690 C C . ALA A 1 94 ? 3.484 -8.076 3.054 1.00 86.56 94 ALA A C 1
ATOM 692 O O . ALA A 1 94 ? 2.540 -7.877 2.289 1.00 86.56 94 ALA A O 1
ATOM 693 N N . ALA A 1 95 ? 4.740 -8.182 2.631 1.00 86.44 95 ALA A N 1
ATOM 694 C CA . ALA A 1 95 ? 5.137 -8.003 1.243 1.00 86.44 95 ALA A CA 1
ATOM 695 C C . ALA A 1 95 ? 5.668 -9.323 0.678 1.00 86.44 95 ALA A C 1
ATOM 697 O O . ALA A 1 95 ? 6.743 -9.778 1.070 1.00 86.44 95 ALA A O 1
ATOM 698 N N . VAL A 1 96 ? 4.919 -9.924 -0.250 1.00 82.69 96 VAL A N 1
ATOM 699 C CA . VAL A 1 96 ? 5.298 -11.197 -0.876 1.00 82.69 96 VAL A CA 1
ATOM 700 C C . VAL A 1 96 ? 6.032 -10.914 -2.179 1.00 82.69 96 VAL A C 1
ATOM 702 O O . VAL A 1 96 ? 5.491 -10.234 -3.057 1.00 82.69 96 VAL A O 1
ATOM 705 N N . GLN A 1 97 ? 7.258 -11.434 -2.313 1.00 81.75 97 GLN A N 1
ATOM 706 C CA . GLN A 1 97 ? 8.122 -11.250 -3.494 1.00 81.75 97 GLN A CA 1
ATOM 707 C C . GLN A 1 97 ? 8.135 -9.807 -4.053 1.00 81.75 97 GLN A C 1
ATOM 709 O O . GLN A 1 97 ? 7.872 -9.590 -5.242 1.00 81.75 97 GLN A O 1
ATOM 714 N N . PRO A 1 98 ? 8.379 -8.784 -3.214 1.00 79.50 98 PRO A N 1
ATOM 715 C CA . PRO A 1 98 ? 8.128 -7.411 -3.611 1.00 79.50 98 PRO A CA 1
ATOM 716 C C . PRO A 1 98 ? 9.066 -6.932 -4.708 1.00 79.50 98 PRO A C 1
ATOM 718 O O . PRO A 1 98 ? 10.281 -7.141 -4.667 1.00 79.50 98 PRO A O 1
ATOM 721 N N . LEU A 1 99 ? 8.501 -6.177 -5.649 1.00 76.69 99 LEU A N 1
ATOM 722 C CA . LEU A 1 99 ? 9.296 -5.382 -6.570 1.00 76.69 99 LEU A CA 1
ATOM 723 C C . LEU A 1 99 ? 9.806 -4.145 -5.822 1.00 76.69 99 LEU A C 1
ATOM 725 O O . LEU A 1 99 ? 9.112 -3.147 -5.744 1.00 76.69 99 LEU A O 1
ATOM 729 N N . THR A 1 100 ? 10.996 -4.192 -5.230 1.00 70.00 100 THR A N 1
ATOM 730 C CA . THR A 1 100 ? 11.517 -3.069 -4.418 1.00 70.00 100 THR A CA 1
ATOM 731 C C . THR A 1 100 ? 12.491 -2.164 -5.163 1.00 70.00 100 THR A C 1
ATOM 733 O O . THR A 1 100 ? 12.759 -1.046 -4.717 1.00 70.00 100 THR A O 1
ATOM 736 N N . VAL A 1 101 ? 13.034 -2.637 -6.287 1.00 73.44 101 VAL A N 1
ATOM 737 C CA . VAL A 1 101 ? 14.002 -1.907 -7.106 1.00 73.44 101 VAL A CA 1
ATOM 738 C C . VAL A 1 101 ? 14.070 -2.474 -8.523 1.00 73.44 101 VAL A C 1
ATOM 740 O O . VAL A 1 101 ? 14.058 -3.688 -8.729 1.00 73.44 101 VAL A O 1
ATOM 743 N N . VAL A 1 102 ? 14.185 -1.585 -9.507 1.00 75.19 102 VAL A N 1
ATOM 744 C CA . VAL A 1 102 ? 14.486 -1.927 -10.905 1.00 75.19 102 VAL A CA 1
ATOM 745 C C . VAL A 1 102 ? 15.946 -1.576 -11.165 1.00 75.19 102 VAL A C 1
ATOM 747 O O . VAL A 1 102 ? 16.384 -0.490 -10.792 1.00 75.19 102 VAL A O 1
ATOM 750 N N . ARG A 1 103 ? 16.719 -2.459 -11.810 1.00 75.38 103 ARG A N 1
ATOM 751 C CA . ARG A 1 103 ? 18.127 -2.164 -12.114 1.00 75.38 103 ARG A CA 1
ATOM 752 C C . ARG A 1 103 ? 18.239 -0.920 -13.004 1.00 75.38 103 ARG A C 1
ATOM 754 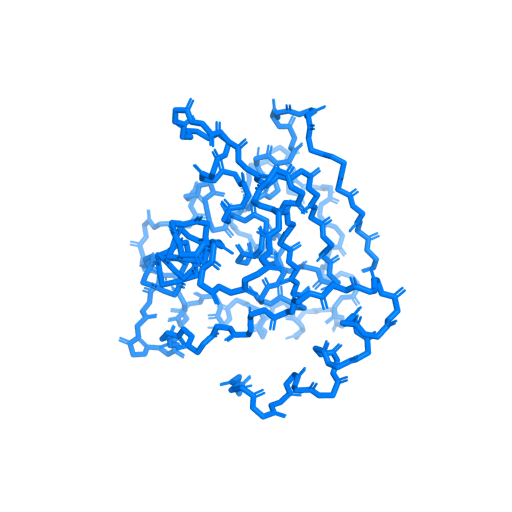O O . ARG A 1 103 ? 17.565 -0.804 -14.024 1.00 75.38 103 ARG A O 1
ATOM 761 N N . GLY A 1 104 ? 19.138 -0.013 -12.641 1.00 77.44 104 GLY A N 1
ATOM 762 C CA . GLY A 1 104 ? 19.236 1.331 -13.199 1.00 77.44 104 GLY A CA 1
ATOM 763 C C . GLY A 1 104 ? 18.548 2.393 -12.344 1.00 77.44 104 GLY A C 1
ATOM 764 O O . GLY A 1 104 ? 18.923 3.563 -12.446 1.00 77.44 104 GLY A O 1
ATOM 765 N N . PHE A 1 105 ? 17.575 2.015 -11.510 1.00 79.00 105 PHE A N 1
ATOM 766 C CA . PHE A 1 105 ? 16.769 2.934 -10.699 1.00 79.00 105 PHE A CA 1
ATOM 767 C C . PHE A 1 105 ? 17.309 3.056 -9.260 1.00 79.00 105 PHE A C 1
ATOM 769 O O . PHE A 1 105 ? 17.011 4.030 -8.572 1.00 79.00 105 PHE A O 1
ATOM 776 N N . GLU A 1 106 ? 18.189 2.145 -8.841 1.00 74.88 106 GLU A N 1
ATOM 777 C CA . GLU A 1 106 ? 18.851 2.154 -7.537 1.00 74.88 106 GLU A CA 1
ATOM 778 C C . GLU A 1 106 ? 19.816 3.333 -7.304 1.00 74.88 106 GLU A C 1
ATOM 780 O O . GLU A 1 106 ? 20.408 3.855 -8.256 1.00 74.88 106 GLU A O 1
ATOM 785 N N . PRO A 1 107 ? 20.061 3.707 -6.031 1.00 74.75 107 PRO A N 1
ATOM 786 C CA . PRO A 1 107 ? 21.217 4.513 -5.650 1.00 74.75 107 PRO A CA 1
ATOM 787 C C . PRO A 1 107 ? 22.538 3.841 -6.051 1.00 74.75 107 PRO A C 1
ATOM 789 O O . PRO A 1 107 ? 22.708 2.633 -5.869 1.00 74.75 107 PRO A O 1
ATOM 792 N N . ASP A 1 108 ? 23.512 4.628 -6.517 1.00 80.88 108 ASP A N 1
ATOM 793 C CA . ASP A 1 108 ? 24.768 4.092 -7.066 1.00 80.88 108 ASP A CA 1
ATOM 794 C C . ASP A 1 108 ? 25.538 3.203 -6.074 1.00 80.88 108 ASP A C 1
ATOM 796 O O . ASP A 1 108 ? 26.119 2.193 -6.466 1.00 80.88 108 ASP A O 1
ATOM 800 N N . HIS A 1 109 ? 25.487 3.522 -4.777 1.00 78.25 109 HIS A N 1
ATOM 801 C CA . HIS A 1 109 ? 26.171 2.762 -3.725 1.00 78.25 109 HIS A CA 1
ATOM 802 C C . HIS A 1 109 ? 25.555 1.375 -3.443 1.00 78.25 109 HIS A C 1
ATOM 804 O O . HIS A 1 109 ? 26.211 0.527 -2.836 1.00 78.25 109 HIS A O 1
ATOM 810 N N . LEU A 1 110 ? 24.317 1.122 -3.887 1.00 74.12 110 LEU A N 1
ATOM 811 C CA . LEU A 1 110 ? 23.648 -0.180 -3.761 1.00 74.12 110 LEU A CA 1
ATOM 812 C C . LEU A 1 110 ? 23.785 -1.038 -5.021 1.00 74.12 110 LEU A C 1
ATOM 814 O O . LEU A 1 110 ? 23.533 -2.240 -4.979 1.00 74.12 110 LEU A O 1
ATOM 818 N N . ARG A 1 111 ? 24.231 -0.459 -6.141 1.00 76.06 111 ARG A N 1
ATOM 819 C CA . ARG A 1 111 ? 24.291 -1.141 -7.441 1.00 76.06 111 ARG A CA 1
ATOM 820 C C . ARG A 1 111 ? 25.126 -2.424 -7.421 1.00 76.06 111 ARG A C 1
ATOM 822 O O . ARG A 1 111 ? 24.725 -3.409 -8.032 1.00 76.06 111 ARG A O 1
ATOM 829 N N . SER A 1 112 ? 26.253 -2.439 -6.710 1.00 76.44 112 SER A N 1
ATOM 830 C CA . SER A 1 112 ? 27.106 -3.633 -6.567 1.00 76.44 112 SER A CA 1
ATOM 831 C C . SER A 1 112 ? 26.517 -4.703 -5.640 1.00 76.44 112 SER A C 1
ATOM 833 O O . SER A 1 112 ? 26.957 -5.849 -5.674 1.00 76.44 112 SER A O 1
ATOM 835 N N . GLN A 1 113 ? 25.524 -4.341 -4.826 1.00 73.44 113 GLN A N 1
ATOM 836 C CA . GLN A 1 113 ? 24.875 -5.220 -3.852 1.00 73.44 113 GLN A CA 1
ATOM 837 C C . GLN A 1 113 ? 23.604 -5.871 -4.424 1.00 73.44 113 GLN A C 1
ATOM 839 O O . GLN A 1 113 ? 23.130 -6.880 -3.902 1.00 73.44 113 GLN A O 1
ATOM 844 N N . LEU A 1 114 ? 23.063 -5.338 -5.528 1.00 69.19 114 LEU A N 1
ATOM 845 C CA . LEU A 1 114 ? 21.879 -5.882 -6.188 1.00 69.19 114 LEU A CA 1
ATOM 846 C C . LEU A 1 114 ? 22.187 -7.155 -6.976 1.00 69.19 114 LEU A C 1
ATOM 848 O O . LEU A 1 114 ? 22.616 -7.130 -8.133 1.00 69.19 114 LEU A O 1
ATOM 852 N N . ARG A 1 115 ? 21.844 -8.277 -6.348 1.00 68.94 115 ARG A N 1
ATOM 853 C CA . ARG A 1 115 ? 21.899 -9.630 -6.914 1.00 68.94 115 ARG A CA 1
ATOM 854 C C . ARG A 1 115 ? 20.651 -10.003 -7.720 1.00 68.94 115 ARG A C 1
ATOM 856 O O . ARG A 1 115 ? 20.599 -11.101 -8.253 1.00 68.94 115 ARG A O 1
ATOM 863 N N . SER A 1 116 ? 19.653 -9.115 -7.822 1.00 64.56 116 SER A N 1
ATOM 864 C CA . SER A 1 116 ? 18.331 -9.434 -8.389 1.00 64.56 116 SER A CA 1
ATOM 865 C C . SER A 1 116 ? 18.409 -10.075 -9.774 1.00 64.56 116 SER A C 1
ATOM 867 O O . SER A 1 116 ? 17.721 -11.058 -10.004 1.00 64.56 116 SER A O 1
ATOM 869 N N . VAL A 1 117 ? 19.306 -9.607 -10.649 1.00 59.03 117 VAL A N 1
ATOM 870 C CA . VAL A 1 117 ? 19.511 -10.148 -12.008 1.00 59.03 117 VAL A CA 1
ATOM 871 C C . VAL A 1 117 ? 19.955 -11.611 -12.011 1.00 59.03 117 VAL A C 1
ATOM 873 O O . VAL A 1 117 ? 19.530 -12.366 -12.878 1.00 59.03 117 VAL A O 1
ATOM 876 N N . ASP A 1 118 ? 20.738 -12.040 -11.023 1.00 61.38 118 ASP A N 1
ATOM 877 C CA . ASP A 1 118 ? 21.192 -13.432 -10.924 1.00 61.38 118 ASP A CA 1
ATOM 878 C C . ASP A 1 118 ? 20.055 -14.370 -10.481 1.00 61.38 118 ASP A C 1
ATOM 880 O O . ASP A 1 118 ? 20.109 -15.572 -10.725 1.00 61.38 118 ASP A O 1
ATOM 884 N N . VAL A 1 119 ? 19.016 -13.819 -9.840 1.00 60.75 119 VAL A N 1
ATOM 885 C CA . VAL A 1 119 ? 17.925 -14.569 -9.195 1.00 60.75 119 VAL A CA 1
ATOM 886 C C . VAL A 1 119 ? 16.640 -14.569 -10.039 1.00 60.75 119 VAL A C 1
ATOM 888 O O . VAL A 1 119 ? 15.898 -15.543 -10.022 1.00 60.75 119 VAL A O 1
ATOM 891 N N . ILE A 1 120 ? 16.394 -13.527 -10.842 1.00 61.47 120 ILE A N 1
ATOM 892 C CA . ILE A 1 120 ? 15.185 -13.366 -11.682 1.00 61.47 120 ILE A CA 1
ATOM 893 C C . ILE A 1 120 ? 15.290 -14.001 -13.081 1.00 61.47 120 ILE A C 1
ATOM 895 O O . ILE A 1 120 ? 14.559 -13.617 -13.990 1.00 61.47 120 ILE A O 1
ATOM 899 N N . GLY A 1 121 ? 16.200 -14.956 -13.286 1.00 62.28 121 GLY A N 1
ATOM 900 C CA . GLY A 1 121 ? 16.392 -15.615 -14.588 1.00 62.28 121 GLY A CA 1
ATOM 901 C C . GLY A 1 121 ? 17.427 -14.947 -15.502 1.00 62.28 121 GLY A C 1
ATOM 902 O O . GLY A 1 121 ? 17.378 -15.111 -16.720 1.00 62.28 121 GLY A O 1
ATOM 903 N N . GLY A 1 122 ? 18.377 -14.192 -14.943 1.00 68.31 122 GLY A N 1
ATOM 904 C CA . GLY A 1 122 ? 19.490 -13.620 -15.698 1.00 68.31 122 GLY A CA 1
ATOM 905 C C . GLY A 1 122 ? 19.110 -12.387 -16.521 1.00 68.31 122 GLY A C 1
ATOM 906 O O . GLY A 1 122 ? 18.204 -11.620 -16.185 1.00 68.31 122 GLY A O 1
ATOM 907 N N . ALA A 1 123 ? 19.827 -12.178 -17.628 1.00 70.44 123 ALA A N 1
ATOM 908 C CA . ALA A 1 123 ? 19.694 -10.984 -18.465 1.00 70.44 123 ALA A CA 1
ATOM 909 C C . ALA A 1 123 ? 18.286 -10.794 -19.062 1.00 70.44 123 ALA A C 1
ATOM 911 O O . ALA A 1 123 ? 17.866 -9.659 -19.286 1.00 70.44 123 ALA A O 1
ATOM 912 N N . ASP A 1 124 ? 17.548 -11.876 -19.315 1.00 73.50 124 ASP A N 1
ATOM 913 C CA . ASP A 1 124 ? 16.209 -11.791 -19.906 1.00 73.50 124 ASP A CA 1
ATOM 914 C C . ASP A 1 124 ? 15.129 -11.446 -18.868 1.00 73.50 124 ASP A C 1
ATOM 916 O O . ASP A 1 124 ? 14.196 -10.695 -19.174 1.00 73.50 124 ASP A O 1
ATOM 920 N N . GLY A 1 125 ? 15.308 -11.874 -17.614 1.00 72.00 125 GLY A N 1
ATOM 921 C CA . GL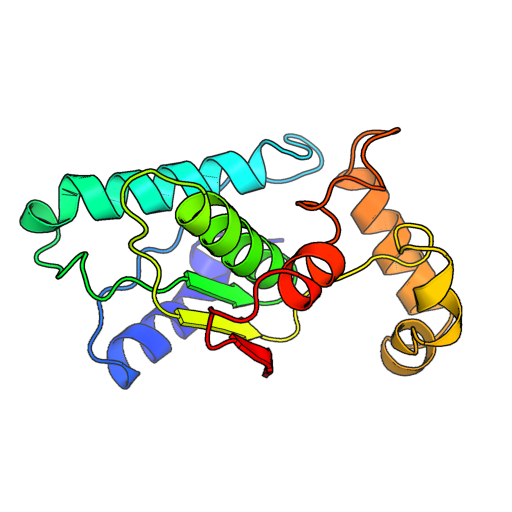Y A 1 125 ? 14.502 -11.396 -16.489 1.00 72.00 125 GLY A CA 1
ATOM 922 C C . GLY A 1 125 ? 14.678 -9.896 -16.242 1.00 72.00 125 GLY A C 1
ATOM 923 O O . GLY A 1 125 ? 13.700 -9.165 -16.085 1.00 72.00 125 GLY A O 1
ATOM 924 N N . ASP A 1 126 ? 15.920 -9.404 -16.308 1.00 75.69 126 ASP A N 1
ATOM 925 C CA . ASP A 1 126 ? 16.231 -7.973 -16.177 1.00 75.69 126 ASP A CA 1
ATOM 926 C C . ASP A 1 126 ? 15.597 -7.134 -17.298 1.00 75.69 126 ASP A C 1
ATOM 928 O O . ASP A 1 126 ? 14.979 -6.102 -17.030 1.00 75.69 126 ASP A O 1
ATOM 932 N N . LYS A 1 127 ? 15.671 -7.586 -18.558 1.00 75.94 127 LYS A N 1
ATOM 933 C CA . LYS A 1 127 ? 14.995 -6.904 -19.677 1.00 75.94 127 LYS A CA 1
ATOM 934 C C . LYS A 1 127 ? 13.485 -6.834 -19.469 1.00 75.94 127 LYS A C 1
ATOM 936 O O . LYS A 1 127 ? 12.897 -5.779 -19.699 1.00 75.94 127 LYS A O 1
ATOM 941 N N . SER A 1 128 ? 12.877 -7.930 -19.019 1.00 74.81 128 SER A N 1
ATOM 942 C CA . SER A 1 128 ? 11.436 -8.002 -18.754 1.00 74.81 128 SER A CA 1
ATOM 943 C C . SER A 1 128 ? 11.012 -7.004 -17.675 1.00 74.81 128 SER A C 1
ATOM 945 O O . SER A 1 128 ? 10.082 -6.225 -17.887 1.00 74.81 128 SER A O 1
ATOM 947 N N . LEU A 1 129 ? 11.738 -6.947 -16.552 1.00 77.25 129 LEU A N 1
ATOM 948 C CA . LEU A 1 129 ? 11.462 -5.977 -15.488 1.00 77.25 129 LEU A CA 1
ATOM 949 C C . LEU A 1 129 ? 11.651 -4.531 -15.949 1.00 77.25 129 LEU A C 1
ATOM 951 O O . LEU A 1 129 ? 10.825 -3.681 -15.630 1.00 77.25 129 LEU A O 1
ATOM 955 N N . ARG A 1 130 ? 12.698 -4.233 -16.725 1.00 78.69 130 ARG A N 1
ATOM 956 C CA . ARG A 1 130 ? 12.910 -2.880 -17.266 1.00 78.69 130 ARG A CA 1
ATOM 957 C C . ARG A 1 130 ? 11.831 -2.478 -18.263 1.00 78.69 130 ARG A C 1
ATOM 959 O O . ARG A 1 130 ? 11.414 -1.321 -18.269 1.00 78.69 130 ARG A O 1
ATOM 966 N N . PHE A 1 131 ? 11.365 -3.415 -19.086 1.00 78.69 131 PH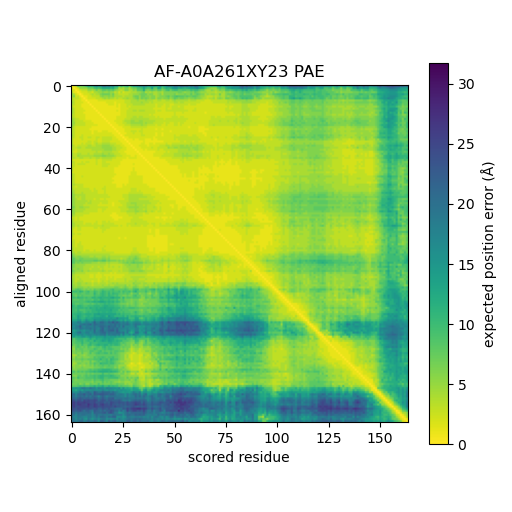E A N 1
ATOM 967 C CA . PHE A 1 131 ? 10.248 -3.177 -19.991 1.00 78.69 131 PHE A CA 1
ATOM 968 C C . PHE A 1 131 ? 8.979 -2.829 -19.208 1.00 78.69 131 PHE A C 1
ATOM 970 O O . PHE A 1 131 ? 8.353 -1.809 -19.495 1.00 78.69 131 PHE A O 1
ATOM 977 N N . LEU A 1 132 ? 8.645 -3.612 -18.177 1.00 77.12 132 LEU A N 1
ATOM 978 C CA . LEU A 1 132 ? 7.514 -3.321 -17.293 1.00 77.12 132 LEU A CA 1
ATOM 979 C C . LEU A 1 132 ? 7.683 -1.962 -16.608 1.00 77.12 132 LEU A C 1
ATOM 981 O O . LEU A 1 132 ? 6.770 -1.140 -16.653 1.00 77.12 132 LEU A O 1
ATOM 985 N N . ALA A 1 133 ? 8.864 -1.674 -16.060 1.00 81.06 133 ALA A N 1
ATOM 986 C CA . ALA A 1 133 ? 9.156 -0.397 -15.422 1.00 81.06 133 ALA A CA 1
ATOM 987 C C . ALA A 1 133 ? 8.928 0.791 -16.368 1.00 81.06 133 ALA A C 1
ATOM 989 O O . ALA A 1 133 ? 8.312 1.770 -15.965 1.00 81.06 133 ALA A O 1
ATOM 990 N N . ALA A 1 134 ? 9.323 0.695 -17.641 1.00 81.19 134 ALA A N 1
ATOM 991 C CA . ALA A 1 134 ? 9.092 1.752 -18.632 1.00 81.19 134 ALA A CA 1
ATOM 992 C C . ALA A 1 134 ? 7.599 2.002 -18.940 1.00 81.19 134 ALA A C 1
ATOM 994 O O . ALA A 1 134 ? 7.211 3.113 -19.321 1.00 81.19 134 ALA A O 1
ATOM 995 N N . GLN A 1 135 ? 6.744 0.990 -18.762 1.00 80.31 135 GLN A N 1
ATOM 996 C CA . GLN A 1 135 ? 5.293 1.160 -18.872 1.00 80.31 135 GLN A CA 1
ATOM 997 C C . GLN A 1 135 ? 4.707 1.874 -17.648 1.00 80.31 135 GLN A C 1
ATOM 999 O O . GLN A 1 135 ? 3.762 2.643 -17.799 1.00 80.31 135 GLN A O 1
ATOM 1004 N N . HIS A 1 136 ? 5.291 1.672 -16.464 1.00 82.38 136 HIS A N 1
ATOM 1005 C CA . HIS A 1 136 ? 4.754 2.154 -15.187 1.00 82.38 136 HIS A CA 1
ATOM 1006 C C . HIS A 1 136 ? 5.347 3.494 -14.734 1.00 82.38 136 HIS A C 1
ATOM 1008 O O . HIS A 1 136 ? 4.651 4.283 -14.099 1.00 82.38 136 HIS A O 1
ATOM 1014 N N . VAL A 1 137 ? 6.611 3.773 -15.055 1.00 84.69 137 VAL A N 1
ATOM 1015 C CA . VAL A 1 137 ? 7.378 4.908 -14.526 1.00 84.69 137 VAL A CA 1
ATOM 1016 C C . VAL A 1 137 ? 7.533 5.993 -15.597 1.00 84.69 137 VAL A C 1
ATOM 1018 O O . VAL A 1 137 ? 8.135 5.740 -16.644 1.00 84.69 137 VAL A O 1
ATOM 1021 N N . PRO A 1 138 ? 7.006 7.213 -15.373 1.00 84.81 138 PRO A N 1
ATOM 1022 C CA . PRO A 1 138 ? 7.291 8.353 -16.236 1.00 84.81 138 PRO A CA 1
ATOM 1023 C C . PRO A 1 138 ? 8.788 8.678 -16.262 1.00 84.81 138 PRO A C 1
ATOM 1025 O O . PRO A 1 138 ? 9.477 8.580 -15.247 1.00 84.81 138 PRO A O 1
ATOM 1028 N N . LYS A 1 139 ? 9.285 9.130 -17.416 1.00 83.25 139 LYS A N 1
ATOM 1029 C CA . LYS A 1 139 ? 10.685 9.544 -17.569 1.00 83.25 139 LYS A CA 1
ATOM 1030 C C . LYS A 1 139 ? 11.030 10.660 -16.573 1.00 83.25 139 LYS A C 1
ATOM 1032 O O . LYS A 1 139 ? 10.282 11.630 -16.463 1.00 83.25 139 LYS A O 1
ATOM 1037 N N . GLY A 1 140 ? 12.164 10.542 -15.889 1.00 84.00 140 GLY A N 1
ATOM 1038 C CA . GLY A 1 140 ? 12.616 11.487 -14.861 1.00 84.00 140 GLY A CA 1
ATOM 1039 C C . GLY A 1 140 ? 12.116 11.185 -13.442 1.00 84.00 140 GLY A C 1
ATOM 1040 O O . GLY A 1 140 ? 12.498 11.893 -12.514 1.00 84.00 140 GLY A O 1
ATOM 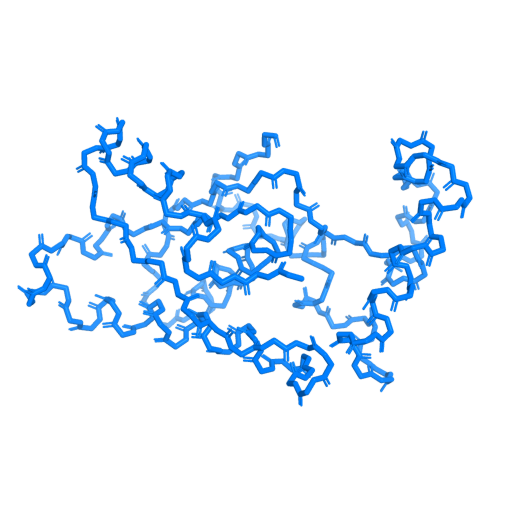1041 N N . GLN A 1 141 ? 11.276 10.161 -13.249 1.00 82.75 141 GLN A N 1
ATOM 1042 C CA . GLN A 1 141 ? 10.796 9.720 -11.930 1.00 82.75 141 GLN A CA 1
ATOM 1043 C C . GLN A 1 141 ? 11.545 8.486 -11.400 1.00 82.75 141 GLN A C 1
ATOM 1045 O O . GLN A 1 141 ? 11.207 7.963 -10.345 1.00 82.75 141 GLN A O 1
ATOM 1050 N N . GLU A 1 142 ? 12.590 8.020 -12.084 1.00 82.00 142 GLU A N 1
ATOM 1051 C CA . GLU A 1 142 ? 13.292 6.761 -11.792 1.00 82.00 142 GLU A CA 1
ATOM 1052 C C . GLU A 1 142 ? 13.945 6.726 -10.399 1.00 82.00 142 GLU A C 1
ATOM 1054 O O . GLU A 1 142 ? 14.268 5.657 -9.893 1.00 82.00 142 GLU A O 1
ATOM 1059 N N . ARG A 1 143 ? 14.159 7.892 -9.777 1.00 76.50 143 ARG A N 1
ATOM 1060 C CA . ARG A 1 143 ? 14.731 8.047 -8.429 1.00 76.50 143 ARG A CA 1
ATOM 1061 C C . ARG A 1 143 ? 13.688 8.412 -7.366 1.00 76.50 143 ARG A C 1
ATOM 1063 O O . ARG A 1 143 ? 14.066 8.694 -6.233 1.00 76.50 143 ARG A O 1
ATOM 1070 N N . ASN A 1 144 ? 12.399 8.440 -7.711 1.00 78.19 144 ASN A N 1
ATOM 1071 C CA . ASN A 1 144 ? 11.344 8.736 -6.748 1.00 78.19 144 ASN A CA 1
ATOM 1072 C C . ASN A 1 144 ? 11.332 7.648 -5.651 1.00 78.19 144 ASN A C 1
ATOM 1074 O O . ASN A 1 144 ? 11.290 6.459 -5.988 1.00 78.19 144 ASN A O 1
ATOM 1078 N N . PRO A 1 145 ? 11.358 8.012 -4.356 1.00 72.06 145 PRO A N 1
ATOM 1079 C CA . PRO A 1 145 ? 11.397 7.035 -3.265 1.00 72.06 145 PRO A CA 1
ATOM 1080 C C . PRO A 1 145 ? 10.178 6.096 -3.257 1.00 72.06 145 PRO A C 1
ATOM 1082 O O . PRO A 1 145 ? 10.287 4.965 -2.794 1.00 72.06 145 PRO A O 1
ATOM 1085 N N . TYR A 1 146 ? 9.054 6.507 -3.850 1.00 75.94 146 TYR A N 1
ATOM 1086 C CA . TYR A 1 146 ? 7.847 5.688 -3.998 1.00 75.94 146 TYR A CA 1
ATOM 1087 C C . TYR A 1 146 ? 7.857 4.752 -5.223 1.00 75.94 146 TYR A C 1
ATOM 1089 O O . TYR A 1 146 ? 6.934 3.963 -5.399 1.00 75.94 146 TYR A O 1
ATOM 1097 N N . ILE A 1 147 ? 8.892 4.815 -6.068 1.00 73.06 147 ILE A N 1
ATOM 1098 C CA . ILE A 1 147 ? 9.157 3.843 -7.149 1.00 73.06 147 ILE A CA 1
ATOM 1099 C C . ILE A 1 147 ? 10.211 2.817 -6.711 1.00 73.06 147 ILE A C 1
ATOM 1101 O O . ILE A 1 147 ? 10.185 1.669 -7.152 1.00 73.06 147 ILE A O 1
ATOM 1105 N N . VAL A 1 148 ? 11.130 3.220 -5.832 1.00 64.12 148 VAL A N 1
ATOM 1106 C CA . VAL A 1 148 ? 12.203 2.377 -5.294 1.00 64.12 148 VAL A CA 1
ATOM 1107 C C . VAL A 1 148 ? 12.107 2.370 -3.765 1.00 64.12 148 VAL A C 1
ATOM 1109 O O . VAL A 1 148 ? 12.924 3.005 -3.093 1.00 64.12 148 VAL A O 1
ATOM 1112 N N . PRO A 1 149 ? 11.124 1.665 -3.173 1.00 59.00 149 PRO A N 1
ATOM 1113 C CA . PRO A 1 149 ? 10.919 1.687 -1.726 1.00 59.00 149 PRO A CA 1
ATOM 1114 C C . PRO A 1 149 ? 12.069 1.045 -0.940 1.00 59.00 149 PRO A C 1
ATOM 1116 O O . PRO A 1 149 ? 12.139 1.224 0.274 1.00 59.00 149 PRO A O 1
ATOM 1119 N N . LEU A 1 150 ? 13.023 0.370 -1.605 1.00 54.72 150 LEU A N 1
ATOM 1120 C CA . LEU A 1 150 ? 14.302 -0.019 -0.994 1.00 54.72 150 LEU A CA 1
ATOM 1121 C C . LEU A 1 150 ? 15.020 1.183 -0.341 1.00 54.72 150 LEU A C 1
ATOM 1123 O O . LEU A 1 150 ? 15.760 1.014 0.623 1.00 54.72 150 LEU A O 1
ATOM 1127 N N . ILE A 1 151 ? 14.769 2.399 -0.842 1.00 49.12 151 ILE A N 1
ATOM 1128 C CA . ILE A 1 151 ? 15.261 3.655 -0.267 1.00 49.12 151 ILE A CA 1
ATOM 1129 C C . ILE A 1 151 ? 14.545 3.980 1.054 1.00 49.12 151 ILE A C 1
ATOM 1131 O O . ILE A 1 151 ? 15.177 4.502 1.963 1.00 49.12 151 ILE A O 1
ATOM 1135 N N . ILE A 1 152 ? 13.259 3.648 1.200 1.00 48.25 152 ILE A N 1
ATOM 1136 C CA . ILE A 1 152 ? 12.453 4.013 2.375 1.00 48.25 152 ILE A CA 1
ATOM 1137 C C . ILE A 1 152 ? 12.617 3.002 3.521 1.00 48.25 152 ILE A C 1
ATOM 1139 O O . ILE A 1 152 ? 12.755 3.397 4.679 1.00 48.25 152 ILE A O 1
ATOM 1143 N N . VAL A 1 153 ? 12.690 1.700 3.214 1.00 45.06 153 VAL A N 1
ATOM 1144 C CA . VAL A 1 153 ? 12.879 0.640 4.230 1.00 45.06 153 VAL A CA 1
ATOM 1145 C C . VAL A 1 153 ? 14.227 0.783 4.955 1.00 45.06 153 VAL A C 1
ATOM 1147 O O . VAL A 1 153 ? 14.327 0.469 6.139 1.00 45.06 153 VAL A O 1
ATOM 1150 N N . ALA A 1 154 ? 15.250 1.327 4.289 1.00 39.59 154 ALA A N 1
ATOM 1151 C CA . ALA A 1 154 ? 16.553 1.599 4.896 1.00 39.59 154 ALA A CA 1
ATOM 1152 C C . ALA A 1 154 ? 16.573 2.834 5.822 1.00 39.59 154 ALA A C 1
ATOM 1154 O O . ALA A 1 154 ? 17.508 2.974 6.608 1.00 39.59 154 ALA A O 1
ATOM 1155 N N . LEU A 1 155 ? 15.580 3.730 5.735 1.00 36.31 155 LEU A N 1
ATOM 1156 C CA . LEU A 1 155 ? 15.624 5.036 6.403 1.00 36.31 155 LEU A CA 1
ATOM 1157 C C . LEU A 1 155 ? 14.808 5.117 7.700 1.00 36.31 155 LEU A C 1
ATOM 1159 O O . LEU A 1 155 ? 15.210 5.868 8.584 1.00 36.31 155 LEU A O 1
ATOM 1163 N N . ASN A 1 156 ? 13.719 4.352 7.859 1.00 39.03 156 ASN A N 1
ATOM 1164 C CA . ASN A 1 156 ? 12.746 4.645 8.927 1.00 39.03 156 ASN A CA 1
ATOM 1165 C C . ASN A 1 156 ? 12.614 3.636 10.079 1.00 39.03 156 ASN A C 1
ATOM 1167 O O . ASN A 1 156 ? 11.971 3.979 11.061 1.00 39.03 156 ASN A O 1
ATOM 1171 N N . GLY A 1 157 ? 13.227 2.447 10.038 1.00 39.47 157 GLY A N 1
ATOM 1172 C CA . GLY A 1 157 ? 13.450 1.582 11.220 1.00 39.47 157 GLY A CA 1
ATOM 1173 C C . GLY A 1 157 ? 12.247 1.176 12.106 1.00 39.47 157 GLY A C 1
ATOM 1174 O O . GLY A 1 157 ? 12.464 0.504 13.112 1.00 39.47 157 GLY A O 1
ATOM 1175 N N . SER A 1 158 ? 11.008 1.559 11.784 1.00 38.81 158 SER A N 1
ATOM 1176 C CA . SER A 1 158 ? 9.857 1.507 12.703 1.00 38.81 158 SER A CA 1
ATOM 1177 C C . SER A 1 158 ? 8.718 0.585 12.258 1.00 38.81 158 SER A C 1
ATOM 1179 O O . SER A 1 158 ? 7.863 0.246 13.073 1.00 38.81 158 SER A O 1
ATOM 1181 N N . LEU A 1 159 ? 8.714 0.130 11.001 1.00 44.22 159 LEU A N 1
ATOM 1182 C CA . LEU A 1 159 ? 7.733 -0.830 10.489 1.00 44.22 159 LEU A CA 1
ATOM 1183 C C . LEU A 1 159 ? 8.305 -2.245 10.532 1.00 44.22 159 LEU A C 1
ATOM 1185 O O . LEU A 1 159 ? 9.305 -2.547 9.874 1.00 44.22 159 LEU A O 1
ATOM 1189 N N . LEU A 1 160 ? 7.640 -3.127 11.285 1.00 41.94 160 LEU A N 1
ATOM 1190 C CA . LEU A 1 160 ? 7.917 -4.559 11.259 1.00 41.94 160 LEU A CA 1
ATOM 1191 C C . LEU A 1 160 ? 7.563 -5.073 9.853 1.00 41.94 160 LEU A C 1
ATOM 1193 O O . LEU A 1 160 ? 6.401 -5.312 9.536 1.00 41.94 160 LEU A O 1
ATOM 1197 N N . THR A 1 161 ? 8.568 -5.165 8.985 1.00 50.16 161 THR A N 1
ATOM 1198 C CA . THR A 1 161 ? 8.408 -5.614 7.600 1.00 50.16 161 THR A CA 1
ATOM 1199 C C . THR A 1 161 ? 8.758 -7.090 7.549 1.00 50.16 161 THR A C 1
ATOM 1201 O O . THR A 1 161 ? 9.907 -7.456 7.793 1.00 50.16 161 THR A O 1
ATOM 1204 N N . THR A 1 162 ? 7.787 -7.949 7.238 1.00 43.50 162 THR A N 1
ATOM 1205 C CA . THR A 1 162 ? 8.104 -9.335 6.869 1.00 43.50 162 THR A CA 1
ATOM 1206 C C . THR A 1 162 ? 8.197 -9.411 5.351 1.00 43.50 162 THR A C 1
ATOM 1208 O O . THR A 1 162 ? 7.210 -9.196 4.648 1.00 43.50 162 THR A O 1
ATOM 1211 N N . LEU A 1 163 ? 9.408 -9.678 4.864 1.00 49.44 163 LEU A N 1
ATOM 1212 C CA . LEU A 1 163 ? 9.676 -10.027 3.473 1.00 49.44 163 LEU A CA 1
ATOM 1213 C C . LEU A 1 163 ? 9.608 -11.555 3.383 1.00 49.44 163 LEU A C 1
ATOM 1215 O O . LEU A 1 163 ? 10.456 -12.227 3.975 1.00 49.44 163 LEU A O 1
ATOM 1219 N N . LEU A 1 164 ? 8.572 -12.075 2.722 1.00 35.97 164 LEU A N 1
ATOM 1220 C CA . LEU A 1 164 ? 8.389 -13.508 2.456 1.00 35.97 164 LEU A CA 1
ATOM 1221 C C . LEU A 1 164 ? 8.758 -13.839 1.007 1.00 35.97 164 LEU A C 1
ATOM 1223 O O . LEU A 1 164 ? 8.386 -13.053 0.098 1.00 35.97 164 LEU A O 1
#

InterPro domains:
  IPR013094 Alpha/beta hydrolase fold-3 [PF07859] (1-150)
  IPR029058 Alpha/Beta hydrolase fold [G3DSA:3.40.50.1820] (1-163)
  IPR029058 Alpha/Beta hydrolase fold [SSF53474] (2-150)
  IPR050300 GDXG lipolytic enzyme [PTHR48081] (11-99)

pLDDT: mean 81.57, std 15.4, range [35.97, 97.44]

Secondary structure (DSSP, 8-state):
---HHHHHHHHHHHHHHHT----------TTTS-TTHHHHHHHHHHHHHHHTTTTTT--GGGEEEEEETHHHHHHHHHHHHHHTSSS--EEEEEEES-----TTTS-GGGTTT--HHHHTTTHHHHHHHHHHHHHHS-TT-TT-TTT-THHHHHHH--SEEEE-

Mean predicted aligned error: 6.92 Å

Radius of gyration: 16.05 Å; Cα contacts (8 Å, |Δi|>4): 207; chains: 1; bounding box: 46×30×35 Å

Foldseek 3Di:
DDACVVCVVVQVVCCVVVVFHGDDFGFDDWLVDAPPRRLVSLLVSLVVCLVCVVVVVHDLQADAFEDEADSLLSRLLSQLVLVVDPHRRHQAYEYENYPQAQQVLDDPVCNVVDPPQVVQPHPVSNVVSVVRCPRHHDPPCSPPCSNRVVVVVVPDPRHPYDYD

Sequence (164 aa):
MGDLDVEEAECHRIASACHAVVASLGYRLAPEHKFPIPINDCYAGFQWAIEHASELNIDSSKAATTGMSAGALAAIVVACMDTDSAEPRSKFVAAVQPLTVVRGFEPDHLRSQLRSVDVIGGADGDKSLRFLAAQHVPKGQERNPYIVPLIIVALNGSLLTTLL

Organism: NCBI:txid1938954

Nearest PDB structures (foldseek):
  2c7b-assembly1_A  TM=8.667E-01  e=1.128E-09  uncultured archaeon
  2yh2-assembly1_B  TM=8.355E-01  e=1.283E-09  Pyrobaculum calidifontis
  3zwq-assembly1_A-2  TM=8.335E-01  e=2.141E-09  Pyrobaculum calidifontis JCM 11548
  3zwq-assembly1_B-2  TM=8.445E-01  e=1.888E-08  Pyrobaculum calidifontis JCM 11548
  1lzl-assembly1_A  TM=7.267E-01  e=3.582E-08  Rhodococcus sp. (in: high G+C Gram-positive bacteria)